Protein AF-A0A7K0KJN3-F1 (afdb_monomer_lite)

Organism: NCBI:txid2606637

Radius of gyration: 24.65 Å; chains: 1; bounding box: 61×26×74 Å

Sequence (117 aa):
MQPPRLSDFQRLTTLFMLVFTLVACDKGMFEAHPYDSNYKGGSQLNVNNISRIESAFRYRDSVRVAFISDTHLWHKEFKEEVNSINSNESIDFVVHCGDLTDTGTTREYEWGWDILK

InterPro domains:
  IPR004843 Calcineurin-like, phosphoesterase domain [PF00149] (64-110)
  IPR029052 Metallo-dependent phosphatase-like [G3DSA:3.60.21.10] (43-117)
  IPR029052 Metallo-dependent phosphatase-like [SSF56300] (64-116)

Structure (mmCIF, N/CA/C/O backbone):
data_AF-A0A7K0KJN3-F1
#
_entry.id   AF-A0A7K0KJN3-F1
#
loop_
_atom_site.group_PDB
_atom_site.id
_atom_site.type_symbol
_atom_site.label_atom_id
_atom_site.label_alt_id
_atom_site.label_comp_id
_atom_site.label_asym_id
_atom_site.label_entity_id
_atom_site.label_seq_id
_atom_site.pdbx_PDB_ins_code
_atom_site.Cartn_x
_atom_site.Cartn_y
_atom_site.Cartn_z
_atom_site.occupancy
_atom_site.B_iso_or_equiv
_atom_site.auth_seq_id
_atom_site.auth_comp_id
_atom_site.auth_asym_id
_atom_site.auth_atom_id
_atom_site.pdbx_PDB_model_num
ATOM 1 N N . MET A 1 1 ? 35.602 5.762 -54.834 1.00 56.09 1 MET A N 1
ATOM 2 C CA . MET A 1 1 ? 36.105 6.456 -53.629 1.00 56.09 1 MET A CA 1
ATOM 3 C C . MET A 1 1 ? 36.036 5.451 -52.486 1.00 56.09 1 MET A C 1
ATOM 5 O O . MET A 1 1 ? 34.939 5.012 -52.174 1.00 56.09 1 MET A O 1
ATOM 9 N N . GLN A 1 2 ? 37.171 4.950 -51.983 1.00 58.66 2 GLN A N 1
ATOM 10 C CA . GLN A 1 2 ? 37.165 3.973 -50.882 1.00 58.66 2 GLN A CA 1
ATOM 11 C C . GLN A 1 2 ? 36.973 4.704 -49.546 1.00 58.66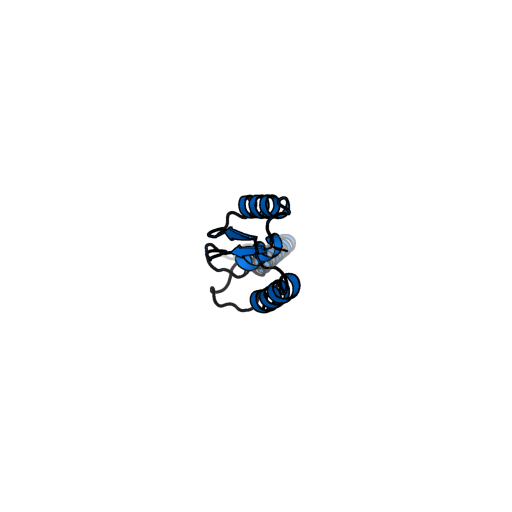 2 GLN A C 1
ATOM 13 O O . GLN A 1 2 ? 37.576 5.763 -49.364 1.00 58.66 2 GLN A O 1
ATOM 18 N N . PRO A 1 3 ? 36.144 4.179 -48.626 1.00 69.81 3 PRO A N 1
ATOM 19 C CA . PRO A 1 3 ? 35.959 4.799 -47.323 1.00 69.81 3 PRO A CA 1
ATOM 20 C C . PRO A 1 3 ? 37.269 4.759 -46.517 1.00 69.81 3 PRO A C 1
ATOM 22 O O . PRO A 1 3 ? 38.058 3.818 -46.669 1.00 69.81 3 PRO A O 1
ATOM 25 N N . PRO A 1 4 ? 37.523 5.765 -45.662 1.00 74.88 4 PRO A N 1
ATOM 26 C CA . PRO A 1 4 ? 38.728 5.805 -44.844 1.00 74.88 4 PRO A CA 1
ATOM 27 C C . PRO A 1 4 ? 38.785 4.590 -43.907 1.00 74.88 4 PRO A C 1
ATOM 29 O O . PRO A 1 4 ? 37.797 4.232 -43.264 1.00 74.88 4 PRO A O 1
ATOM 32 N N . ARG A 1 5 ? 39.954 3.939 -43.820 1.00 80.38 5 ARG A N 1
ATOM 33 C CA . ARG A 1 5 ? 40.182 2.847 -42.863 1.00 80.38 5 ARG A CA 1
ATOM 34 C C . ARG A 1 5 ? 40.275 3.424 -41.452 1.00 80.38 5 ARG A C 1
ATOM 36 O O . ARG A 1 5 ? 41.210 4.154 -41.147 1.00 80.38 5 ARG A O 1
ATOM 43 N N . LEU A 1 6 ? 39.326 3.046 -40.601 1.00 78.12 6 LEU A N 1
ATOM 44 C CA . LEU A 1 6 ? 39.351 3.343 -39.168 1.00 78.12 6 LEU A CA 1
ATOM 45 C C . LEU A 1 6 ? 40.532 2.639 -38.491 1.00 78.12 6 LEU A C 1
ATOM 47 O O . LEU A 1 6 ? 40.800 1.469 -38.803 1.00 78.12 6 LEU A O 1
ATOM 51 N N . SER A 1 7 ? 41.184 3.336 -37.557 1.00 87.75 7 SER A N 1
ATOM 52 C CA . SER A 1 7 ? 42.240 2.767 -36.712 1.00 87.75 7 SER A CA 1
ATOM 53 C C . SER A 1 7 ? 41.675 1.733 -35.736 1.00 87.75 7 SER A C 1
ATOM 55 O O . SER A 1 7 ? 40.484 1.753 -35.416 1.00 87.75 7 SER A O 1
ATOM 57 N N . ASP A 1 8 ? 42.521 0.835 -35.231 1.00 86.81 8 ASP A N 1
ATOM 58 C CA . ASP A 1 8 ? 42.087 -0.207 -34.290 1.00 86.81 8 ASP A CA 1
ATOM 59 C C . ASP A 1 8 ? 41.484 0.387 -33.009 1.00 86.81 8 ASP A C 1
ATOM 61 O O . ASP A 1 8 ? 40.488 -0.119 -32.498 1.00 86.81 8 ASP A O 1
ATOM 65 N N . PHE A 1 9 ? 42.003 1.536 -32.562 1.00 88.19 9 PHE A N 1
ATOM 66 C CA . PHE A 1 9 ? 41.434 2.304 -31.456 1.00 88.19 9 PHE A CA 1
ATOM 67 C C . PHE A 1 9 ? 40.017 2.805 -31.766 1.00 88.19 9 PHE A C 1
ATOM 69 O O . PHE A 1 9 ? 39.118 2.663 -30.944 1.00 88.19 9 PHE A O 1
ATOM 76 N N . GLN A 1 10 ? 39.784 3.343 -32.968 1.00 88.69 10 GLN A N 1
ATOM 77 C CA . GLN A 1 10 ? 38.449 3.790 -33.375 1.00 88.69 10 GLN A CA 1
ATOM 78 C C . GLN A 1 10 ? 37.465 2.618 -33.461 1.00 88.69 10 GLN A C 1
ATOM 80 O O . GLN A 1 10 ? 36.336 2.746 -33.001 1.00 88.69 10 GLN A O 1
ATOM 85 N N . ARG A 1 11 ? 37.895 1.459 -33.977 1.00 88.81 11 ARG A N 1
ATOM 86 C CA . ARG A 1 11 ? 37.063 0.245 -34.044 1.00 88.81 11 ARG A CA 1
ATOM 87 C C . ARG A 1 11 ? 36.686 -0.266 -32.658 1.00 88.81 11 ARG A C 1
ATOM 89 O O . ARG A 1 11 ? 35.528 -0.613 -32.443 1.00 88.81 11 ARG A O 1
ATOM 96 N N . LEU A 1 12 ? 37.640 -0.278 -31.727 1.00 90.38 12 LEU A N 1
ATOM 97 C CA . LEU A 1 12 ? 37.404 -0.694 -30.347 1.00 90.38 12 LEU A CA 1
ATOM 98 C C . LEU A 1 12 ? 36.427 0.254 -29.642 1.00 90.38 12 LEU A C 1
ATOM 100 O O . LEU A 1 12 ? 35.480 -0.208 -29.014 1.00 90.38 12 LEU A O 1
ATOM 104 N N . THR A 1 13 ? 36.598 1.567 -29.810 1.00 92.00 13 THR A N 1
ATOM 105 C CA . THR A 1 13 ? 35.688 2.572 -29.243 1.00 92.00 13 THR A CA 1
ATOM 106 C C . THR A 1 13 ? 34.282 2.465 -29.833 1.00 92.00 13 THR A C 1
ATOM 108 O O . THR A 1 13 ? 33.304 2.529 -29.092 1.00 92.00 13 THR A O 1
ATOM 111 N N . THR A 1 14 ? 34.148 2.254 -31.147 1.00 91.25 14 THR A N 1
ATOM 112 C CA . THR A 1 14 ? 32.839 2.039 -31.784 1.00 91.25 14 THR A CA 1
ATOM 113 C C . THR A 1 14 ? 32.176 0.752 -31.295 1.00 91.25 14 THR A C 1
ATOM 115 O O . THR A 1 14 ? 30.984 0.768 -31.002 1.00 91.25 14 THR A O 1
ATOM 118 N N . LEU A 1 15 ? 32.930 -0.344 -31.160 1.00 91.81 15 LEU A N 1
ATOM 119 C CA . LEU A 1 15 ? 32.406 -1.604 -30.630 1.00 91.81 15 LEU A CA 1
ATOM 120 C C . LEU A 1 15 ? 31.948 -1.448 -29.176 1.00 91.81 15 LEU A C 1
ATOM 122 O O . LEU A 1 15 ? 30.873 -1.917 -28.819 1.00 91.81 15 LEU A O 1
ATOM 126 N N . PHE A 1 16 ? 32.730 -0.747 -28.356 1.00 91.12 16 PHE A N 1
ATOM 127 C CA . PHE A 1 16 ? 32.376 -0.454 -26.973 1.00 91.12 16 PHE A CA 1
ATOM 128 C C . PHE A 1 16 ? 31.090 0.378 -26.899 1.00 91.12 16 PHE A C 1
ATOM 130 O O . PHE A 1 16 ? 30.144 -0.030 -26.238 1.00 91.12 16 PHE A O 1
ATOM 137 N N . MET A 1 17 ? 30.993 1.475 -27.658 1.00 90.38 17 MET A N 1
ATOM 138 C CA . MET A 1 17 ? 29.769 2.284 -27.754 1.00 90.38 17 MET A CA 1
ATOM 139 C C . MET A 1 17 ? 28.547 1.455 -28.177 1.00 90.38 17 MET A C 1
ATOM 141 O O . MET A 1 17 ? 27.484 1.608 -27.585 1.00 90.38 17 MET A O 1
ATOM 145 N N . LEU A 1 18 ? 28.697 0.544 -29.145 1.00 89.94 18 LEU A N 1
ATOM 146 C CA . LEU A 1 18 ? 27.619 -0.347 -29.591 1.00 89.94 18 LEU A CA 1
ATOM 147 C C . LEU A 1 18 ? 27.169 -1.316 -28.485 1.00 89.94 18 LEU A C 1
ATOM 149 O O . LEU A 1 18 ? 25.980 -1.543 -28.295 1.00 89.94 18 LEU A O 1
ATOM 153 N N . VAL A 1 19 ? 28.108 -1.888 -27.731 1.00 88.50 19 VAL A N 1
ATOM 154 C CA . VAL A 1 19 ? 27.771 -2.768 -26.601 1.00 88.50 19 VAL A CA 1
ATOM 155 C C . VAL A 1 19 ? 27.041 -1.981 -25.508 1.00 88.50 19 VAL A C 1
ATOM 157 O O . VAL A 1 19 ? 26.054 -2.471 -24.963 1.00 88.50 19 VAL A O 1
ATOM 160 N N . PHE A 1 20 ? 27.455 -0.741 -25.230 1.00 85.06 20 PHE A N 1
ATOM 161 C CA . PHE A 1 20 ? 26.771 0.124 -24.263 1.00 85.06 20 PHE A CA 1
ATOM 162 C C . PHE A 1 20 ? 25.337 0.470 -24.682 1.00 85.06 20 PHE A C 1
ATOM 164 O O . PHE A 1 20 ? 24.449 0.467 -23.829 1.00 85.06 20 PHE A O 1
ATOM 171 N N . THR A 1 21 ? 25.075 0.721 -25.969 1.00 82.88 21 THR A N 1
ATOM 172 C CA . THR A 1 21 ? 23.707 1.003 -26.439 1.00 82.88 21 THR A CA 1
ATOM 173 C C . THR A 1 21 ? 22.803 -0.229 -26.406 1.00 82.88 21 THR A C 1
ATOM 175 O O . THR A 1 21 ? 21.611 -0.089 -26.144 1.00 82.88 21 THR A O 1
ATOM 178 N N . LEU A 1 22 ? 23.352 -1.433 -26.606 1.00 78.69 22 LEU A N 1
ATOM 179 C CA . LEU A 1 22 ? 22.592 -2.686 -26.511 1.00 78.69 22 LEU A CA 1
ATOM 180 C C . LEU A 1 22 ? 22.183 -3.017 -25.067 1.00 78.69 22 LEU A C 1
ATOM 182 O O . LEU A 1 22 ? 21.069 -3.480 -24.842 1.00 78.69 22 LEU A O 1
ATOM 186 N N . VAL A 1 23 ? 23.040 -2.737 -24.079 1.00 76.06 23 VAL A N 1
ATOM 187 C CA . VAL A 1 23 ? 22.737 -2.993 -22.655 1.00 76.06 23 VAL A CA 1
ATOM 188 C C . VAL A 1 23 ? 21.801 -1.930 -22.057 1.00 76.06 23 VAL A C 1
ATOM 190 O O . VAL A 1 23 ? 21.113 -2.196 -21.072 1.00 76.06 23 VAL A O 1
ATOM 193 N N . ALA A 1 24 ? 21.710 -0.741 -22.659 1.00 70.25 24 ALA A N 1
ATOM 194 C CA . ALA A 1 24 ? 20.837 0.334 -22.179 1.00 70.25 24 ALA A CA 1
ATOM 195 C C . ALA A 1 24 ? 19.327 0.034 -22.310 1.00 70.25 24 ALA A C 1
ATOM 197 O O . ALA A 1 24 ? 18.532 0.675 -21.628 1.00 70.25 24 ALA A O 1
ATOM 198 N N . CYS A 1 25 ? 18.919 -0.929 -23.148 1.00 63.84 25 CYS A N 1
ATOM 199 C CA . CYS A 1 25 ? 17.501 -1.205 -23.435 1.00 63.84 25 CYS A CA 1
ATOM 200 C C . CYS A 1 25 ? 16.899 -2.386 -22.649 1.00 63.84 25 CYS A C 1
ATOM 202 O O . CYS A 1 25 ? 15.714 -2.669 -22.799 1.00 63.84 25 CYS A O 1
ATOM 204 N N . ASP A 1 26 ? 17.682 -3.095 -21.835 1.00 60.47 26 ASP A N 1
ATOM 205 C CA . ASP A 1 26 ? 17.320 -4.451 -21.387 1.00 60.47 26 ASP A CA 1
ATOM 206 C C . ASP A 1 26 ? 16.494 -4.506 -20.084 1.00 60.47 26 ASP A C 1
ATOM 208 O O . ASP A 1 26 ? 16.064 -5.571 -19.652 1.00 60.47 26 ASP A O 1
ATOM 212 N N . LYS A 1 27 ? 16.263 -3.376 -19.398 1.00 56.66 27 LYS A N 1
ATOM 213 C CA . LYS A 1 27 ? 15.669 -3.409 -18.047 1.00 56.66 27 LYS A CA 1
ATOM 214 C C . LYS A 1 27 ? 14.570 -2.374 -17.840 1.00 56.66 27 LYS A C 1
ATOM 216 O O . LYS A 1 27 ? 14.831 -1.262 -17.396 1.00 56.66 27 LYS A O 1
ATOM 221 N N . GLY A 1 28 ? 13.328 -2.790 -18.093 1.00 57.84 28 GLY A N 1
ATOM 222 C CA . GLY A 1 28 ? 12.137 -2.149 -17.520 1.00 57.84 28 GLY A CA 1
ATOM 223 C C . GLY A 1 28 ? 11.644 -0.885 -18.222 1.00 57.84 28 GLY A C 1
ATOM 224 O O . GLY A 1 28 ? 10.944 -0.096 -17.602 1.00 57.84 28 GLY A O 1
ATOM 225 N N . MET A 1 29 ? 11.999 -0.673 -19.493 1.00 57.97 29 MET A N 1
ATOM 226 C CA . MET A 1 29 ? 11.493 0.480 -20.253 1.00 57.97 29 MET A CA 1
ATOM 227 C C . MET A 1 29 ? 10.055 0.277 -20.762 1.00 57.97 29 MET A C 1
ATOM 229 O O . MET A 1 29 ? 9.396 1.242 -21.138 1.00 57.97 29 MET A O 1
ATOM 233 N N . PHE A 1 30 ? 9.566 -0.965 -20.751 1.00 60.28 30 PHE A N 1
ATOM 234 C CA . PHE A 1 30 ? 8.198 -1.312 -21.116 1.00 60.28 30 PHE A CA 1
ATOM 235 C C . PHE A 1 30 ? 7.526 -1.970 -19.919 1.00 60.28 30 PHE A C 1
ATOM 237 O O . PHE A 1 30 ? 7.843 -3.107 -19.568 1.00 60.28 30 PHE A O 1
ATOM 244 N N . GLU A 1 31 ? 6.621 -1.237 -19.283 1.00 61.56 31 GLU A N 1
ATOM 245 C CA . GLU A 1 31 ? 5.685 -1.822 -18.333 1.00 61.56 31 GLU A CA 1
ATOM 246 C C . GLU A 1 31 ? 4.590 -2.491 -19.151 1.00 61.56 31 GLU A C 1
ATOM 248 O O . GLU A 1 31 ? 3.930 -1.868 -19.987 1.00 61.56 31 GLU A O 1
ATOM 253 N N . ALA A 1 32 ? 4.514 -3.811 -19.013 1.00 66.31 32 ALA A N 1
ATOM 254 C CA . ALA A 1 32 ? 3.577 -4.606 -19.770 1.00 66.31 32 ALA A CA 1
ATOM 255 C C . ALA A 1 32 ? 2.141 -4.337 -19.307 1.00 66.31 32 ALA A C 1
ATOM 257 O O . ALA A 1 32 ? 1.888 -3.786 -18.237 1.00 66.31 32 ALA A O 1
ATOM 258 N N . HIS A 1 33 ? 1.228 -4.729 -20.196 1.00 69.19 33 HIS A N 1
ATOM 259 C CA . HIS A 1 33 ? -0.224 -4.621 -20.122 1.00 69.19 33 HIS A CA 1
ATOM 260 C C . HIS A 1 33 ? -0.783 -4.711 -18.686 1.00 69.19 33 HIS A C 1
ATOM 262 O O . HIS A 1 33 ? -0.309 -5.552 -17.929 1.00 69.19 33 HIS A O 1
ATOM 268 N N . PRO A 1 34 ? -1.879 -4.007 -18.336 1.00 67.00 34 PRO A N 1
ATOM 269 C CA . PRO A 1 34 ? -2.534 -4.070 -17.013 1.00 67.00 34 PRO A CA 1
ATOM 270 C C . PRO A 1 34 ? -3.027 -5.465 -16.560 1.00 67.00 34 PRO A C 1
ATOM 272 O O . PRO A 1 34 ? -3.649 -5.600 -15.512 1.00 67.00 34 PRO A O 1
ATOM 275 N N . TYR A 1 35 ? -2.772 -6.513 -17.348 1.00 69.62 35 TYR A N 1
ATOM 276 C CA . TYR A 1 35 ? -3.046 -7.912 -17.011 1.00 69.62 35 TYR A CA 1
ATOM 277 C C . TYR A 1 35 ? -1.765 -8.754 -16.904 1.00 69.62 35 TYR A C 1
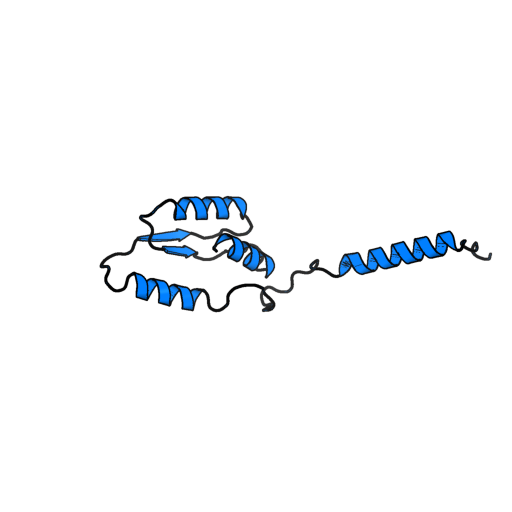ATOM 279 O O . TYR A 1 35 ? -1.850 -9.982 -16.876 1.00 69.62 35 TYR A O 1
ATOM 287 N N . ASP A 1 36 ? -0.584 -8.131 -16.875 1.00 77.81 36 ASP A N 1
ATOM 288 C CA . ASP A 1 36 ? 0.658 -8.846 -16.607 1.00 77.81 36 ASP A CA 1
ATOM 289 C C . ASP A 1 36 ? 0.657 -9.351 -15.159 1.00 77.81 36 ASP A C 1
ATOM 291 O O . ASP A 1 36 ? 0.608 -8.590 -14.192 1.00 77.81 36 ASP A O 1
ATOM 295 N N . SER A 1 37 ? 0.691 -10.673 -15.018 1.00 73.12 37 SER A N 1
ATOM 296 C CA . SER A 1 37 ? 0.734 -11.355 -13.729 1.00 73.12 37 SER A CA 1
ATOM 297 C C . SER A 1 37 ? 2.152 -11.501 -13.173 1.00 73.12 37 SER A C 1
ATOM 299 O O . SER A 1 37 ? 2.327 -12.095 -12.110 1.00 73.12 37 SER A O 1
ATOM 301 N N . ASN A 1 38 ? 3.174 -11.022 -13.883 1.00 82.06 38 ASN A N 1
ATOM 302 C CA . ASN A 1 38 ? 4.558 -11.058 -13.432 1.00 82.06 38 ASN A CA 1
ATOM 303 C C . ASN A 1 38 ? 4.872 -9.875 -12.505 1.00 82.06 38 ASN A C 1
ATOM 305 O O . ASN A 1 38 ? 5.540 -8.922 -12.897 1.00 82.06 38 ASN A O 1
ATOM 309 N N . TYR A 1 39 ? 4.385 -9.949 -11.266 1.00 83.50 39 TYR A N 1
ATOM 310 C CA . TYR A 1 39 ? 4.637 -8.954 -10.224 1.00 83.50 39 TYR A CA 1
ATOM 311 C C . TYR A 1 39 ? 5.465 -9.535 -9.077 1.00 83.50 39 TYR A C 1
ATOM 313 O O . TYR A 1 39 ? 5.430 -10.735 -8.788 1.00 83.50 39 TYR A O 1
ATOM 321 N N . LYS A 1 40 ? 6.194 -8.668 -8.378 1.00 81.69 40 LYS A N 1
ATOM 322 C CA . LYS A 1 40 ? 6.827 -8.981 -7.096 1.00 81.69 40 LYS A CA 1
ATOM 323 C C . LYS A 1 40 ? 5.899 -8.551 -5.967 1.00 81.69 40 LYS A C 1
ATOM 325 O O . LYS A 1 40 ? 5.332 -7.469 -5.998 1.00 81.69 40 LYS A O 1
ATOM 330 N N . GLY A 1 41 ? 5.759 -9.378 -4.936 1.00 79.06 41 GLY A N 1
ATOM 331 C CA . GLY A 1 41 ? 4.965 -9.017 -3.761 1.00 79.06 41 GLY A CA 1
ATOM 332 C C . GLY A 1 41 ? 4.150 -10.172 -3.202 1.00 79.06 41 GLY A C 1
ATOM 333 O O . GLY A 1 41 ? 4.365 -11.337 -3.539 1.00 79.06 41 GLY A O 1
ATOM 334 N N . GLY A 1 42 ? 3.238 -9.840 -2.290 1.00 81.75 42 GLY A N 1
ATOM 335 C CA . GLY A 1 42 ? 2.346 -10.817 -1.676 1.00 81.75 42 GLY A CA 1
ATOM 336 C C . GLY A 1 42 ? 1.158 -11.160 -2.574 1.00 81.75 42 GLY A C 1
ATOM 337 O O . GLY A 1 42 ? 0.585 -10.296 -3.228 1.00 81.75 42 GLY A O 1
ATOM 338 N N . SER A 1 43 ? 0.759 -12.432 -2.571 1.00 86.19 43 SER A N 1
ATOM 339 C CA . SER A 1 43 ? -0.459 -12.904 -3.242 1.00 86.19 43 SER A CA 1
ATOM 340 C C . SER A 1 43 ? -1.605 -13.070 -2.239 1.00 86.19 43 SER A C 1
ATOM 342 O O . SER A 1 43 ? -1.365 -13.290 -1.049 1.00 86.19 43 SER A O 1
ATOM 344 N N . GLN A 1 44 ? -2.851 -12.992 -2.719 1.00 90.38 44 GLN A N 1
ATOM 345 C CA . GLN A 1 44 ? -4.061 -13.230 -1.912 1.00 90.38 44 GLN A CA 1
ATOM 346 C C . GLN A 1 44 ? -4.152 -12.346 -0.652 1.00 90.38 44 GLN A C 1
ATOM 348 O O . GLN A 1 44 ? -4.658 -12.760 0.391 1.00 90.38 44 GLN A O 1
ATOM 353 N N . LEU A 1 45 ? -3.666 -11.106 -0.750 1.00 91.38 45 LEU A N 1
ATOM 354 C CA . LEU A 1 45 ? -3.569 -10.167 0.370 1.00 91.38 45 LEU A CA 1
ATOM 355 C C . LEU A 1 45 ? -4.919 -9.905 1.040 1.00 91.38 45 LEU A C 1
ATOM 357 O O . LEU A 1 45 ? -5.013 -9.979 2.261 1.00 91.38 45 LEU A O 1
ATOM 361 N N . ASN A 1 46 ? -5.972 -9.685 0.248 1.00 92.94 46 ASN A N 1
ATOM 362 C CA . ASN A 1 46 ? -7.313 -9.435 0.777 1.00 92.94 46 ASN A CA 1
ATOM 363 C C . ASN A 1 46 ? -7.846 -10.637 1.560 1.00 92.94 46 ASN A C 1
ATOM 365 O O . ASN A 1 46 ? -8.318 -10.461 2.675 1.00 92.94 46 ASN A O 1
ATOM 369 N N . VAL A 1 47 ? -7.709 -11.858 1.032 1.00 97.06 47 VAL A N 1
ATOM 370 C CA . VAL A 1 47 ? -8.143 -13.083 1.730 1.00 97.06 47 VAL A CA 1
ATOM 371 C C . VAL A 1 47 ? -7.405 -13.231 3.064 1.00 97.06 47 VAL A C 1
ATOM 373 O O . VAL A 1 47 ? -8.026 -13.462 4.101 1.00 97.06 47 VAL A O 1
ATOM 376 N N . ASN A 1 48 ? -6.086 -13.020 3.054 1.00 95.44 48 ASN A N 1
ATOM 377 C CA . ASN A 1 48 ? -5.259 -13.103 4.256 1.00 95.44 48 ASN A CA 1
ATOM 378 C C . ASN A 1 48 ? -5.628 -12.025 5.290 1.00 95.44 48 ASN A C 1
ATOM 380 O O . ASN A 1 48 ? -5.718 -12.321 6.481 1.00 95.44 48 ASN A O 1
ATOM 384 N N . ASN A 1 49 ? -5.860 -10.784 4.857 1.00 95.75 49 ASN A N 1
ATOM 385 C CA . ASN A 1 49 ? -6.196 -9.675 5.748 1.00 95.75 49 ASN A CA 1
ATOM 386 C C . ASN A 1 49 ? -7.632 -9.757 6.280 1.00 95.75 49 ASN A C 1
ATOM 388 O O . ASN A 1 49 ? -7.833 -9.478 7.457 1.00 95.75 49 ASN A O 1
ATOM 392 N N . ILE A 1 50 ? -8.600 -10.221 5.483 1.00 97.38 50 ILE A N 1
ATOM 393 C CA . ILE A 1 50 ? -9.969 -10.496 5.950 1.00 97.38 50 ILE A CA 1
ATOM 394 C C . ILE A 1 50 ? -9.927 -11.509 7.095 1.00 97.38 50 ILE A C 1
ATOM 396 O O . ILE A 1 50 ? -10.445 -11.232 8.172 1.00 97.38 50 ILE A O 1
ATOM 400 N N . SER A 1 51 ? -9.218 -12.629 6.915 1.00 97.94 51 SER A N 1
ATOM 401 C CA . SER A 1 51 ? -9.080 -13.638 7.972 1.00 97.94 51 SER A CA 1
ATOM 402 C C . SER A 1 51 ? -8.426 -13.069 9.241 1.00 97.94 51 SER A C 1
ATOM 404 O O . SER A 1 51 ? -8.875 -13.352 10.356 1.00 97.94 51 SER A O 1
ATOM 406 N N . ARG A 1 52 ? -7.404 -12.212 9.095 1.00 97.19 52 ARG A N 1
ATOM 407 C CA . ARG A 1 52 ? -6.770 -11.514 10.228 1.00 97.19 52 ARG A CA 1
ATOM 408 C C . ARG A 1 52 ? -7.759 -10.610 10.960 1.00 97.19 52 ARG A C 1
ATOM 410 O O . ARG A 1 52 ? -7.863 -10.735 12.176 1.00 97.19 52 ARG A O 1
ATOM 417 N N . ILE A 1 53 ? -8.501 -9.767 10.245 1.00 97.00 53 ILE A N 1
ATOM 418 C CA . ILE A 1 53 ? -9.505 -8.852 10.811 1.00 97.00 53 ILE A CA 1
ATOM 419 C C . ILE A 1 53 ? -10.587 -9.651 11.550 1.00 97.00 53 ILE A C 1
ATOM 421 O O . ILE A 1 53 ? -10.834 -9.411 12.731 1.00 97.00 53 ILE A O 1
ATOM 425 N N . GLU A 1 54 ? -11.177 -10.658 10.904 1.00 96.94 54 GLU A N 1
ATOM 426 C CA . GLU A 1 54 ? -12.212 -11.504 11.510 1.00 96.94 54 GLU A CA 1
ATOM 427 C C . GLU A 1 54 ? -11.723 -12.184 12.794 1.00 96.94 54 GLU A C 1
ATOM 429 O O . GLU A 1 54 ? -12.455 -12.257 13.781 1.00 96.94 54 GLU A O 1
ATOM 434 N N . SER A 1 55 ? -10.477 -12.665 12.804 1.00 97.56 55 SER A N 1
ATOM 435 C CA . SER A 1 55 ? -9.889 -13.299 13.986 1.00 97.56 55 SER A CA 1
ATOM 436 C C . SER A 1 55 ? -9.573 -12.300 15.105 1.00 97.56 55 SER A C 1
ATOM 438 O O . SER A 1 55 ? -9.882 -12.575 16.265 1.00 97.56 55 SER A O 1
ATOM 440 N N . ALA A 1 56 ? -9.009 -11.135 14.772 1.00 96.62 56 ALA A N 1
ATOM 441 C CA . ALA A 1 56 ? -8.579 -10.121 15.731 1.00 96.62 56 ALA A CA 1
ATOM 442 C C . ALA A 1 56 ? -9.762 -9.437 16.430 1.00 96.62 56 ALA A C 1
ATOM 444 O O . ALA A 1 56 ? -9.673 -9.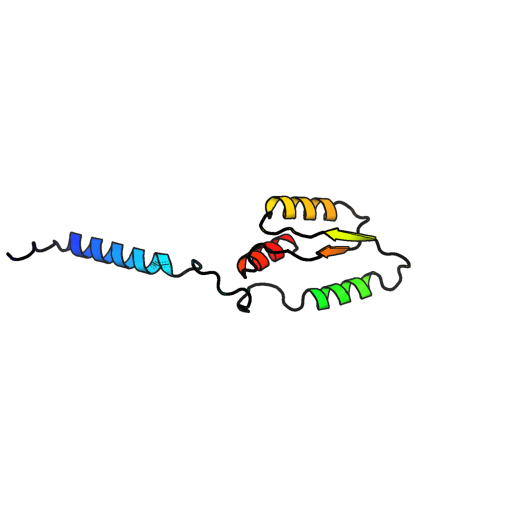094 17.610 1.00 96.62 56 ALA A O 1
ATOM 445 N N . PHE A 1 57 ? -10.880 -9.270 15.720 1.00 96.50 57 PHE A N 1
ATOM 446 C CA . PHE A 1 57 ? -12.038 -8.515 16.200 1.00 96.50 57 PHE A CA 1
ATOM 447 C C . PHE A 1 57 ? -13.273 -9.382 16.485 1.00 96.50 57 PHE A C 1
ATOM 449 O O . PHE A 1 57 ? -14.331 -8.841 16.789 1.00 96.50 57 PHE A O 1
ATOM 456 N N . ARG A 1 58 ? -13.143 -10.719 16.474 1.00 95.69 58 ARG A N 1
ATOM 457 C CA . ARG A 1 58 ? -14.241 -11.698 16.647 1.00 95.69 58 ARG A CA 1
ATOM 458 C C . ARG A 1 58 ? -15.187 -11.423 17.821 1.00 95.69 58 ARG A C 1
ATOM 460 O O . ARG A 1 58 ? -16.366 -11.753 17.743 1.00 95.69 58 ARG A O 1
ATOM 467 N N . TYR A 1 59 ? -14.653 -10.899 18.922 1.00 96.69 59 TYR A N 1
ATOM 468 C CA . TYR A 1 59 ? -15.384 -10.682 20.175 1.00 96.69 59 TYR A CA 1
ATOM 469 C C . TYR A 1 59 ? -15.645 -9.204 20.479 1.00 96.69 59 TYR A C 1
ATOM 471 O O . TYR A 1 59 ? -16.040 -8.878 21.595 1.00 96.69 59 TYR A O 1
ATOM 479 N N . ARG A 1 60 ? -15.373 -8.298 19.533 1.00 96.06 60 ARG A N 1
ATOM 480 C CA . ARG A 1 60 ? -15.693 -6.879 19.694 1.00 96.06 60 ARG A CA 1
ATOM 481 C C . ARG A 1 60 ? -17.091 -6.596 19.153 1.00 96.06 60 ARG A C 1
ATOM 483 O O . ARG A 1 60 ? -17.435 -7.054 18.070 1.00 96.06 60 ARG A O 1
ATOM 490 N N . ASP A 1 61 ? -17.842 -5.762 19.867 1.00 96.00 61 ASP A N 1
ATOM 491 C CA . ASP A 1 61 ? -19.168 -5.299 19.429 1.00 96.00 61 ASP A CA 1
ATOM 492 C C . ASP A 1 61 ? -19.095 -4.156 18.400 1.00 96.00 61 ASP A C 1
ATOM 494 O O . ASP A 1 61 ? -20.080 -3.842 17.734 1.00 96.00 61 ASP A O 1
ATOM 498 N N . SER A 1 62 ? -17.932 -3.514 18.260 1.00 96.75 62 SER A N 1
ATOM 499 C CA . SER A 1 62 ? -17.708 -2.420 17.313 1.00 96.75 62 SER A CA 1
ATOM 500 C C . SER A 1 62 ? -16.287 -2.435 16.762 1.00 96.75 62 SER A C 1
ATOM 502 O O . SER A 1 62 ? -15.344 -2.749 17.493 1.00 96.75 62 SER A O 1
ATOM 504 N N . VAL A 1 63 ? -16.144 -1.999 15.510 1.00 97.25 63 VAL A N 1
ATOM 505 C CA . VAL A 1 63 ? -14.860 -1.716 14.856 1.00 97.25 63 VAL A CA 1
ATOM 506 C C . VAL A 1 63 ? -14.857 -0.300 14.286 1.00 97.25 63 VAL A C 1
ATOM 508 O O . VAL A 1 63 ? -15.907 0.241 13.932 1.00 97.25 63 VAL A O 1
ATOM 511 N N . ARG A 1 64 ? -13.677 0.305 14.197 1.00 97.88 64 ARG A N 1
ATOM 512 C CA . ARG A 1 64 ? -13.447 1.642 13.647 1.00 97.88 64 ARG A CA 1
ATOM 513 C C . ARG A 1 64 ? -12.612 1.518 12.385 1.00 97.88 64 ARG A C 1
ATOM 515 O O . ARG A 1 64 ? -11.445 1.144 12.437 1.00 97.88 64 ARG A O 1
ATOM 522 N N . VAL A 1 65 ? -13.228 1.833 11.254 1.00 98.12 65 VAL A N 1
ATOM 523 C CA . VAL A 1 65 ? -12.636 1.629 9.931 1.00 98.12 65 VAL A CA 1
ATOM 524 C C . VAL A 1 65 ? -12.331 2.977 9.302 1.00 98.12 65 VAL A C 1
ATOM 526 O O . VAL A 1 65 ? -13.191 3.859 9.291 1.00 98.12 65 VAL A O 1
ATOM 529 N N . ALA A 1 66 ? -11.123 3.127 8.770 1.00 98.06 66 ALA A N 1
ATOM 530 C CA . ALA A 1 66 ? -10.797 4.233 7.879 1.00 98.06 66 ALA A CA 1
ATOM 531 C C . ALA A 1 66 ? -11.016 3.810 6.425 1.00 98.06 66 ALA A C 1
ATOM 533 O O . ALA A 1 66 ? -10.646 2.704 6.032 1.00 98.06 66 ALA A O 1
ATOM 534 N N . PHE A 1 67 ? -11.601 4.701 5.632 1.00 98.00 67 PHE A N 1
ATOM 535 C CA . PHE A 1 67 ? -11.786 4.511 4.198 1.00 98.00 67 PHE A CA 1
ATOM 536 C C . PHE A 1 67 ? -10.949 5.548 3.460 1.00 98.00 67 PHE A C 1
ATOM 538 O O . PHE A 1 67 ? -11.104 6.742 3.710 1.00 98.00 67 PHE A O 1
ATOM 545 N N . ILE A 1 68 ? -10.082 5.072 2.574 1.00 97.44 68 ILE A N 1
ATOM 546 C CA . ILE A 1 68 ? -9.240 5.887 1.689 1.00 97.44 68 ILE A CA 1
ATOM 547 C C . ILE A 1 68 ? -9.416 5.401 0.250 1.00 97.44 68 ILE A C 1
ATOM 549 O O . ILE A 1 68 ? -9.950 4.312 0.029 1.00 97.44 68 ILE A O 1
ATOM 553 N N . SER A 1 69 ? -9.016 6.196 -0.736 1.00 97.06 69 SER A N 1
ATOM 554 C CA . SER A 1 69 ? -9.179 5.864 -2.155 1.00 97.06 69 SER A CA 1
ATOM 555 C C . SER A 1 69 ? -8.302 6.769 -3.023 1.00 97.06 69 SER A C 1
ATOM 557 O O . SER A 1 69 ? -7.770 7.757 -2.518 1.00 97.06 69 SER A O 1
ATOM 559 N N . ASP A 1 70 ? -8.196 6.454 -4.317 1.00 96.94 70 ASP A N 1
ATOM 560 C CA . ASP A 1 70 ? -7.683 7.367 -5.353 1.00 96.94 70 ASP A CA 1
ATOM 561 C C . ASP A 1 70 ? -6.238 7.848 -5.094 1.00 96.94 70 ASP A C 1
ATOM 563 O O . ASP A 1 70 ? -5.877 9.000 -5.349 1.00 96.94 70 ASP A O 1
ATOM 567 N N . THR A 1 71 ? -5.376 6.964 -4.578 1.00 95.94 71 THR A N 1
ATOM 568 C CA . THR A 1 71 ? -3.972 7.299 -4.289 1.00 95.94 71 THR A CA 1
ATOM 569 C C . THR A 1 71 ? -3.132 7.473 -5.548 1.00 95.94 71 THR A C 1
ATOM 571 O O . THR A 1 71 ? -2.168 8.241 -5.524 1.00 95.94 71 THR A O 1
ATOM 574 N N . HIS A 1 72 ? -3.474 6.781 -6.642 1.00 95.06 72 HIS A N 1
ATOM 575 C CA . HIS A 1 72 ? -2.797 6.886 -7.939 1.00 95.06 72 HIS A CA 1
ATOM 576 C C . HIS A 1 72 ? -1.250 6.937 -7.812 1.00 95.06 72 HIS A C 1
ATOM 578 O O . HIS A 1 72 ? -0.635 6.109 -7.138 1.00 95.06 72 HIS A O 1
ATOM 584 N N . LEU A 1 73 ? -0.607 7.936 -8.431 1.00 93.31 73 LEU A N 1
ATOM 585 C CA . LEU A 1 73 ? 0.841 8.184 -8.386 1.00 93.31 73 LEU A CA 1
ATOM 586 C C . LEU A 1 73 ? 1.278 9.154 -7.269 1.00 93.31 73 LEU A C 1
ATOM 588 O O . LEU A 1 73 ? 2.442 9.564 -7.219 1.00 93.31 73 LEU A O 1
ATOM 592 N N . TRP A 1 74 ? 0.387 9.516 -6.340 1.00 95.50 74 TRP A N 1
ATOM 593 C CA . TRP A 1 74 ? 0.663 10.441 -5.231 1.00 95.50 74 TRP A CA 1
ATOM 594 C C . TRP A 1 74 ? 1.386 9.734 -4.074 1.00 95.50 74 TRP A C 1
ATOM 596 O O . TRP A 1 74 ? 0.967 9.756 -2.921 1.00 95.50 74 TRP A O 1
ATOM 606 N N . HIS A 1 75 ? 2.492 9.048 -4.372 1.00 93.94 75 HIS A N 1
ATOM 607 C CA . HIS A 1 75 ? 3.165 8.147 -3.429 1.00 93.94 75 HIS A CA 1
ATOM 608 C C . HIS A 1 75 ? 3.720 8.836 -2.180 1.00 93.94 75 HIS A C 1
ATOM 610 O O . HIS A 1 75 ? 3.908 8.187 -1.150 1.00 93.94 75 HIS A O 1
ATOM 616 N N . LYS A 1 76 ? 4.048 10.127 -2.263 1.00 96.81 76 LYS A N 1
ATOM 617 C CA . LYS A 1 76 ? 4.521 10.884 -1.104 1.00 96.81 76 LYS A CA 1
ATOM 618 C C . LYS A 1 76 ? 3.358 11.127 -0.142 1.00 96.81 76 LYS A C 1
ATOM 620 O O . LYS A 1 76 ? 3.468 10.792 1.032 1.00 96.81 76 LYS A O 1
ATOM 625 N N . GLU A 1 77 ? 2.258 11.649 -0.661 1.00 97.38 77 GLU A N 1
ATOM 626 C CA . GLU A 1 77 ? 1.030 11.928 0.074 1.00 97.38 77 GLU A CA 1
ATOM 627 C C . GLU A 1 77 ? 0.431 10.632 0.625 1.00 97.38 77 GLU A C 1
ATOM 629 O O . GLU A 1 77 ? 0.056 10.586 1.789 1.00 97.38 77 GLU A O 1
ATOM 634 N N . PHE A 1 78 ? 0.457 9.543 -0.148 1.00 97.44 78 PHE A N 1
ATOM 635 C CA . PHE A 1 78 ? 0.012 8.231 0.312 1.00 97.44 78 PHE A CA 1
ATOM 636 C C . PHE A 1 78 ? 0.835 7.725 1.510 1.00 97.44 78 PHE A C 1
ATOM 638 O O . PHE A 1 78 ? 0.277 7.232 2.487 1.00 97.44 78 PHE A O 1
ATOM 645 N N . LYS A 1 79 ? 2.164 7.911 1.507 1.00 97.81 79 LYS A N 1
ATOM 646 C CA . LYS A 1 79 ? 3.005 7.601 2.681 1.00 97.81 79 LYS A CA 1
ATOM 647 C C . LYS A 1 79 ? 2.657 8.475 3.883 1.00 97.81 79 LYS A C 1
ATOM 649 O O . LYS A 1 79 ? 2.651 7.989 5.011 1.00 97.81 79 LYS A O 1
ATOM 654 N N . GLU A 1 80 ? 2.420 9.764 3.664 1.00 98.06 80 GLU A N 1
ATOM 655 C CA . GLU A 1 80 ? 2.017 10.693 4.725 1.00 98.06 80 GLU A CA 1
ATOM 656 C C . GLU A 1 80 ? 0.646 10.310 5.309 1.00 98.06 80 GLU A C 1
ATOM 658 O O . GLU A 1 80 ? 0.492 10.294 6.531 1.00 98.06 80 GLU A O 1
ATOM 663 N N . GLU A 1 81 ? -0.306 9.905 4.466 1.00 97.50 81 GLU A N 1
ATOM 664 C CA . GLU A 1 81 ? -1.623 9.403 4.862 1.00 97.50 81 GLU A CA 1
ATOM 665 C C . GLU A 1 81 ? -1.516 8.110 5.680 1.00 97.50 81 GLU A C 1
ATOM 667 O O . GLU A 1 81 ? -2.056 8.045 6.786 1.00 97.50 81 GLU A O 1
ATOM 672 N N . VAL A 1 82 ? -0.756 7.115 5.205 1.00 97.56 82 VAL A N 1
ATOM 673 C CA . VAL A 1 82 ? -0.512 5.862 5.941 1.00 97.56 82 VAL A CA 1
ATOM 674 C C . VAL A 1 82 ? 0.113 6.142 7.308 1.00 97.56 82 VAL A C 1
ATOM 676 O O . VAL A 1 82 ? -0.352 5.615 8.318 1.00 97.56 82 VAL A O 1
ATOM 679 N N . ASN A 1 83 ? 1.119 7.019 7.381 1.00 97.75 83 ASN A N 1
ATOM 680 C CA . ASN A 1 83 ? 1.736 7.404 8.653 1.00 97.75 83 ASN A CA 1
ATOM 681 C C . ASN A 1 83 ? 0.742 8.099 9.593 1.00 97.75 83 ASN A C 1
ATOM 683 O O . ASN A 1 83 ? 0.706 7.800 10.789 1.00 97.75 83 ASN A O 1
ATOM 687 N N . SER A 1 84 ? -0.080 9.006 9.061 1.00 97.81 84 SER A N 1
ATOM 688 C CA . SER A 1 84 ? -1.118 9.690 9.829 1.00 97.81 84 SER A CA 1
ATOM 689 C C . SER A 1 84 ? -2.138 8.703 10.394 1.00 97.81 84 SER A C 1
ATOM 691 O O . SER A 1 84 ? -2.460 8.777 11.579 1.00 97.81 84 SER A O 1
ATOM 693 N N . ILE A 1 85 ? -2.628 7.764 9.581 1.00 97.69 85 ILE A N 1
ATOM 694 C CA . ILE A 1 85 ? -3.581 6.739 10.015 1.00 97.69 85 ILE A CA 1
ATOM 695 C C . ILE A 1 85 ? -2.952 5.823 11.069 1.00 97.69 85 ILE A C 1
ATOM 697 O O . ILE A 1 85 ? -3.551 5.621 12.122 1.00 97.69 85 ILE A O 1
ATOM 701 N N . ASN A 1 86 ? -1.729 5.337 10.841 1.00 96.81 86 ASN A N 1
ATOM 702 C CA . ASN A 1 86 ? -1.029 4.453 11.777 1.00 96.81 86 ASN A CA 1
ATOM 703 C C . ASN A 1 86 ? -0.732 5.124 13.130 1.00 96.81 86 ASN A C 1
ATOM 705 O O . ASN A 1 86 ? -0.633 4.438 14.143 1.00 96.81 86 ASN A O 1
ATOM 709 N N . SER A 1 87 ? -0.616 6.457 13.173 1.00 98.00 87 SER A N 1
ATOM 710 C CA . SER A 1 87 ? -0.476 7.210 14.430 1.00 98.00 87 SER A CA 1
ATOM 711 C C . SER A 1 87 ? -1.770 7.312 15.250 1.00 98.00 87 SER A C 1
ATOM 713 O O . SER A 1 87 ? -1.737 7.716 16.413 1.00 98.00 87 SER A O 1
ATOM 715 N N . ASN A 1 88 ? -2.915 6.946 14.669 1.00 97.75 88 ASN A N 1
ATOM 716 C CA . ASN A 1 88 ? -4.206 6.971 15.335 1.00 97.75 88 ASN A CA 1
ATOM 717 C C . ASN A 1 88 ? -4.578 5.571 15.839 1.00 97.75 88 ASN A C 1
ATOM 719 O O . ASN A 1 88 ? -5.233 4.796 15.145 1.00 97.75 88 ASN A O 1
ATOM 723 N N . GLU A 1 89 ? -4.244 5.289 17.101 1.00 96.44 89 GLU A N 1
ATOM 724 C CA . GLU A 1 89 ? -4.512 3.999 17.763 1.00 96.44 89 GLU A CA 1
ATOM 725 C C . GLU A 1 89 ? -6.002 3.618 17.840 1.00 96.44 89 GLU A C 1
ATOM 727 O O . GLU A 1 89 ? -6.342 2.488 18.184 1.00 96.44 89 GLU A O 1
ATOM 732 N N . SER A 1 90 ? -6.913 4.551 17.545 1.00 97.06 90 SER A N 1
ATOM 733 C CA . SER A 1 90 ? -8.348 4.271 17.542 1.00 97.06 90 SER A CA 1
ATOM 734 C C . SER A 1 90 ? -8.854 3.645 16.240 1.00 97.06 90 SER A C 1
ATOM 736 O O . SER A 1 90 ? -10.022 3.271 16.190 1.00 97.06 90 SER A O 1
ATOM 738 N N . ILE A 1 91 ? -8.050 3.588 15.176 1.00 98.12 91 ILE A N 1
ATOM 739 C CA . ILE A 1 91 ? -8.430 2.959 13.905 1.00 98.12 91 ILE A CA 1
ATOM 740 C C . ILE A 1 91 ? -8.018 1.486 13.955 1.00 98.12 91 ILE A C 1
ATOM 742 O O . ILE A 1 91 ? -6.861 1.169 14.206 1.00 98.12 91 ILE A O 1
ATOM 746 N N . ASP A 1 92 ? -8.970 0.586 13.711 1.00 97.56 92 ASP A N 1
ATOM 747 C CA . ASP A 1 92 ? -8.741 -0.859 13.779 1.00 97.56 92 ASP A CA 1
ATOM 748 C C . ASP A 1 92 ? -8.136 -1.407 12.481 1.00 97.56 92 ASP A C 1
ATOM 750 O O . ASP A 1 92 ? -7.265 -2.275 12.514 1.00 97.56 92 ASP A O 1
ATOM 754 N N . PHE A 1 93 ? -8.612 -0.922 11.331 1.00 97.19 93 PHE A N 1
ATOM 755 C CA . PHE A 1 93 ? -8.065 -1.242 10.014 1.00 97.19 93 PHE A CA 1
ATOM 756 C C . PHE A 1 93 ? -8.518 -0.226 8.959 1.00 97.19 93 PHE A C 1
ATOM 758 O O . PHE A 1 93 ? -9.407 0.601 9.189 1.00 97.19 93 PHE A O 1
ATOM 765 N N . VAL A 1 94 ? -7.901 -0.315 7.782 1.00 97.50 94 VAL A N 1
ATOM 766 C CA . VAL A 1 94 ? -8.162 0.556 6.632 1.00 97.50 94 VAL A CA 1
ATOM 767 C C . VAL A 1 94 ? -8.743 -0.260 5.484 1.00 97.50 94 VAL A C 1
ATOM 769 O O . VAL A 1 94 ? -8.315 -1.389 5.238 1.00 97.50 94 VAL A O 1
ATOM 772 N N . VAL A 1 95 ? -9.692 0.326 4.760 1.00 97.62 95 VAL A N 1
ATOM 773 C CA . VAL A 1 95 ? -10.164 -0.163 3.464 1.00 97.62 95 VAL A CA 1
ATOM 774 C C . VAL A 1 95 ? -9.789 0.864 2.403 1.00 97.62 95 VAL A C 1
ATOM 776 O O . VAL A 1 95 ? -10.217 2.014 2.468 1.00 97.62 95 VAL A O 1
ATOM 779 N N . HIS A 1 96 ? -8.993 0.434 1.428 1.00 97.06 96 HIS A N 1
ATOM 780 C CA . HIS A 1 96 ? -8.709 1.217 0.231 1.00 97.06 96 HIS A CA 1
ATOM 781 C C . HIS A 1 96 ? -9.761 0.899 -0.841 1.00 97.06 96 HIS A C 1
ATOM 783 O O . HIS A 1 96 ? -9.909 -0.262 -1.226 1.00 97.06 96 HIS A O 1
ATOM 789 N N . CYS A 1 97 ? -10.508 1.899 -1.303 1.00 97.12 97 CYS A N 1
ATOM 790 C CA . CYS A 1 97 ? -11.744 1.704 -2.071 1.00 97.12 97 CYS A CA 1
ATOM 791 C C . CYS A 1 97 ? -11.568 1.572 -3.590 1.00 97.12 97 CYS A C 1
ATOM 793 O O . CYS A 1 97 ? -12.531 1.240 -4.276 1.00 97.12 97 CYS A O 1
ATOM 795 N N . GLY A 1 98 ? -10.370 1.789 -4.121 1.00 94.31 98 GLY A N 1
ATOM 796 C CA . GLY A 1 98 ? -10.103 1.695 -5.556 1.00 94.31 98 GLY A CA 1
ATOM 797 C C . GLY A 1 98 ? -9.039 2.695 -5.967 1.00 94.31 98 GLY A C 1
ATOM 798 O O . GLY A 1 98 ? -8.541 3.422 -5.115 1.00 94.31 98 GLY A O 1
ATOM 799 N N . ASP A 1 99 ? -8.663 2.689 -7.242 1.00 95.31 99 ASP A N 1
ATOM 800 C CA . ASP A 1 99 ? -7.727 3.662 -7.819 1.00 95.31 99 ASP A CA 1
ATOM 801 C C . ASP A 1 99 ? -6.409 3.780 -7.037 1.00 95.31 99 ASP A C 1
ATOM 803 O O . ASP A 1 99 ? -5.822 4.843 -6.835 1.00 95.31 99 ASP A O 1
ATOM 807 N N . LEU A 1 100 ? -5.920 2.608 -6.612 1.00 93.50 100 LEU A N 1
ATOM 808 C CA . LEU A 1 100 ? -4.600 2.451 -6.001 1.00 93.50 100 LEU A CA 1
ATOM 809 C C . LEU A 1 100 ? -3.482 2.862 -6.977 1.00 93.50 100 LEU A C 1
ATOM 811 O O . LEU A 1 100 ? -2.414 3.293 -6.557 1.00 93.50 100 LEU A O 1
ATOM 815 N N . THR A 1 101 ? -3.752 2.721 -8.275 1.00 92.19 101 THR A N 1
ATOM 816 C CA . THR A 1 101 ? -2.846 2.956 -9.403 1.00 92.19 101 THR A CA 1
ATOM 817 C C . THR A 1 101 ? -3.504 3.917 -10.397 1.00 92.19 101 THR A C 1
ATOM 819 O O . THR A 1 101 ? -4.713 3.84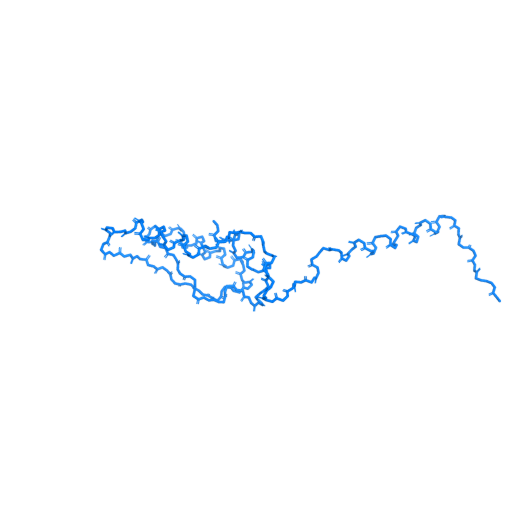0 -10.598 1.00 92.19 101 THR A O 1
ATOM 822 N N . ASP A 1 102 ? -2.728 4.781 -11.048 1.00 92.56 102 ASP A N 1
ATOM 823 C CA . ASP A 1 102 ? -3.172 5.679 -12.126 1.00 92.56 102 ASP A CA 1
ATOM 824 C C . ASP A 1 102 ? -3.306 4.948 -13.462 1.00 92.56 102 ASP A C 1
ATOM 826 O O . ASP A 1 102 ? -4.312 5.069 -14.158 1.00 92.56 102 ASP A O 1
ATOM 830 N N . THR A 1 103 ? -2.306 4.137 -13.803 1.00 88.62 103 THR A N 1
ATOM 831 C CA . THR A 1 103 ? -2.233 3.481 -15.116 1.00 88.62 103 THR A CA 1
ATOM 832 C C . THR A 1 103 ? -2.423 1.968 -15.049 1.00 88.62 103 THR A C 1
ATOM 834 O O . THR A 1 103 ? -2.530 1.303 -16.082 1.00 88.62 103 THR A O 1
ATOM 837 N N . GLY A 1 104 ? -2.505 1.409 -13.838 1.00 88.50 104 GLY A N 1
ATOM 838 C CA . GLY A 1 104 ? -2.698 -0.025 -13.627 1.00 88.50 104 GLY A CA 1
ATOM 839 C C . GLY A 1 104 ? -1.473 -0.863 -13.981 1.00 88.50 104 GLY A C 1
ATOM 840 O O . GLY A 1 104 ? -1.611 -2.062 -14.227 1.00 88.50 104 GLY A O 1
ATOM 841 N N . THR A 1 105 ? -0.283 -0.260 -14.037 1.00 87.19 105 THR A N 1
ATOM 842 C CA . THR A 1 105 ? 0.946 -1.003 -14.312 1.00 87.19 105 THR A CA 1
ATOM 843 C C . THR A 1 105 ? 1.389 -1.810 -13.101 1.00 87.19 105 THR A C 1
ATOM 845 O O . THR A 1 105 ? 1.162 -1.446 -11.945 1.00 87.19 105 THR A O 1
ATOM 848 N N . THR A 1 106 ? 2.091 -2.912 -13.361 1.00 87.06 106 THR A N 1
ATOM 849 C CA . THR A 1 106 ? 2.661 -3.769 -12.315 1.00 87.06 106 THR A CA 1
ATOM 850 C C . THR A 1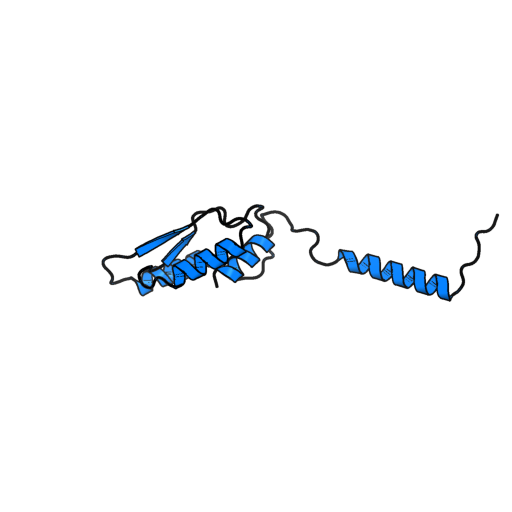 106 ? 3.498 -2.985 -11.306 1.00 87.06 106 THR A C 1
ATOM 852 O O . THR A 1 106 ? 3.421 -3.238 -10.107 1.00 87.06 106 THR A O 1
ATOM 855 N N . ARG A 1 107 ? 4.277 -2.007 -11.773 1.00 86.25 107 ARG A N 1
ATOM 856 C CA . ARG A 1 107 ? 5.181 -1.240 -10.917 1.00 86.25 107 ARG A CA 1
ATOM 857 C C . ARG A 1 107 ? 4.440 -0.305 -9.968 1.00 86.25 107 ARG A C 1
ATOM 859 O O . ARG A 1 107 ? 4.869 -0.158 -8.828 1.00 86.25 107 ARG A O 1
ATOM 866 N N . GLU A 1 108 ? 3.323 0.277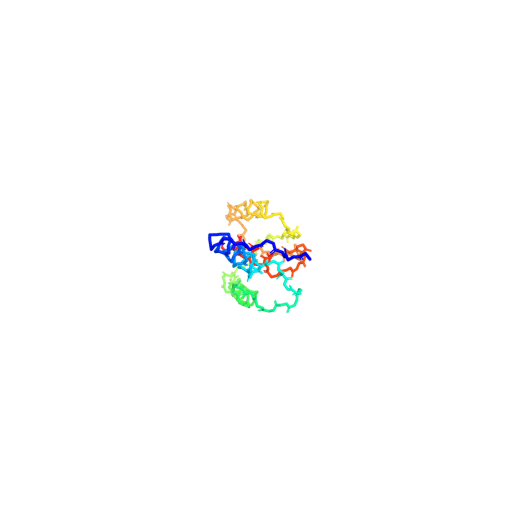 -10.401 1.00 89.56 108 GLU A N 1
ATOM 867 C CA . GLU A 1 108 ? 2.474 1.081 -9.520 1.00 89.56 108 GLU A CA 1
ATOM 868 C C . GLU A 1 108 ? 1.910 0.238 -8.368 1.00 89.56 108 GLU A C 1
ATOM 870 O O . GLU A 1 108 ? 1.945 0.674 -7.216 1.00 89.56 108 GLU A O 1
ATOM 875 N N . TYR A 1 109 ? 1.500 -1.007 -8.639 1.00 89.69 109 TYR A N 1
ATOM 876 C CA . TYR A 1 109 ? 1.100 -1.944 -7.584 1.00 89.69 109 TYR A CA 1
ATOM 877 C C . TYR A 1 109 ? 2.258 -2.312 -6.647 1.00 89.69 109 TYR A C 1
ATOM 879 O O . TYR A 1 109 ? 2.059 -2.358 -5.434 1.00 89.69 109 TYR A O 1
ATOM 887 N N . GLU A 1 110 ? 3.462 -2.555 -7.176 1.00 89.69 110 GLU A N 1
ATOM 888 C CA . GLU A 1 110 ? 4.652 -2.855 -6.362 1.00 89.69 110 GLU A CA 1
ATOM 889 C C . GLU A 1 110 ? 5.005 -1.691 -5.423 1.00 89.69 110 GLU A C 1
ATOM 891 O O . GLU A 1 110 ? 5.254 -1.900 -4.236 1.00 89.69 110 GLU A O 1
ATOM 896 N N . TRP A 1 111 ? 4.963 -0.454 -5.921 1.00 91.75 111 TRP A N 1
ATOM 897 C CA . TRP A 1 111 ? 5.189 0.738 -5.105 1.00 91.75 111 TRP A CA 1
ATOM 898 C C . TRP A 1 111 ? 4.109 0.946 -4.049 1.00 91.75 111 TRP A C 1
ATOM 900 O O . TRP A 1 111 ? 4.435 1.246 -2.901 1.00 91.75 111 TRP A O 1
ATOM 910 N N . GLY A 1 112 ? 2.836 0.775 -4.416 1.00 92.62 112 GLY A N 1
ATOM 911 C CA . GLY A 1 112 ? 1.727 0.844 -3.467 1.00 92.62 112 GLY A CA 1
ATOM 912 C C . GLY A 1 112 ? 1.859 -0.211 -2.367 1.00 92.62 112 GLY A C 1
ATOM 913 O O . GLY A 1 112 ? 1.682 0.091 -1.188 1.00 92.62 112 GLY A O 1
ATOM 914 N N . TRP A 1 113 ? 2.259 -1.432 -2.730 1.00 91.44 113 TRP A N 1
ATOM 915 C CA . TRP A 1 113 ? 2.527 -2.509 -1.780 1.00 91.44 113 TRP A CA 1
ATOM 916 C C . TRP A 1 113 ? 3.665 -2.175 -0.807 1.00 91.44 113 TRP A C 1
ATOM 918 O O . TRP A 1 113 ? 3.523 -2.404 0.393 1.00 91.44 113 TRP A O 1
ATOM 928 N N . ASP A 1 114 ? 4.762 -1.591 -1.293 1.00 92.69 114 ASP A N 1
ATOM 929 C CA . ASP A 1 114 ? 5.882 -1.173 -0.443 1.00 92.69 114 ASP A CA 1
ATOM 930 C C . ASP A 1 114 ? 5.496 -0.070 0.559 1.00 92.69 114 ASP A C 1
ATOM 932 O O . ASP A 1 114 ? 6.108 0.028 1.623 1.00 92.69 114 ASP A O 1
ATOM 936 N N . ILE A 1 115 ? 4.492 0.755 0.239 1.00 95.12 115 ILE A N 1
ATOM 937 C CA . ILE A 1 115 ? 3.964 1.798 1.134 1.00 95.12 115 ILE A CA 1
ATOM 938 C C . ILE A 1 115 ? 3.045 1.208 2.210 1.00 95.12 115 ILE A C 1
ATOM 940 O O . ILE A 1 115 ? 3.066 1.670 3.347 1.00 95.12 115 ILE A O 1
ATOM 944 N N . LEU A 1 116 ? 2.245 0.202 1.852 1.00 92.12 116 LEU A N 1
ATOM 945 C CA . LEU A 1 116 ? 1.245 -0.419 2.729 1.00 92.12 116 LEU A CA 1
ATOM 946 C C . LEU A 1 116 ? 1.817 -1.436 3.730 1.00 92.12 116 LEU A C 1
ATOM 948 O O . LEU A 1 116 ? 1.071 -1.940 4.572 1.00 92.12 116 LEU A O 1
ATOM 952 N N . LYS A 1 117 ? 3.094 -1.798 3.595 1.00 82.62 117 LYS A N 1
ATOM 953 C CA . LYS A 1 117 ? 3.751 -2.834 4.396 1.00 82.62 117 LYS A CA 1
ATOM 954 C C . LYS A 1 117 ? 4.016 -2.425 5.847 1.00 82.62 117 LYS A C 1
ATOM 956 O O . LYS A 1 117 ? 4.368 -1.254 6.093 1.00 82.62 117 LYS A O 1
#

Foldseek 3Di:
DDDDDDDPVRVVVVVVVVVVVVVVPDDDPDQDDLPDPPADDDPPVVVVVVVVLCVVCVPPPDAAEAEAEQCAPVLVVLLVVLVVQVVDPRHPYYDYDYNCHDRSTRVSVVSSRVSND

pLDDT: mean 88.42, std 11.49, range [56.09, 98.12]

Secondary structure (DSSP, 8-state):
-PPPPPPHHHHHHHHHHHHHHHHTTSSSSS---TT-----S-SSHHHHHHHHHHHHHTT-S---EEEE---TT-HHHHHHHHHHHHT-TT--EEEE-S-S-SS--HHHHHHHHHHH-